Protein AF-S0IYW3-F1 (afdb_monomer_lite)

Structure (mmCIF, N/CA/C/O backbone):
data_AF-S0IYW3-F1
#
_entry.id   AF-S0IYW3-F1
#
loop_
_atom_site.group_PDB
_atom_site.id
_atom_site.type_symbol
_atom_site.label_atom_id
_atom_site.label_alt_id
_atom_site.label_comp_id
_atom_site.label_asym_id
_atom_site.label_entity_id
_atom_site.label_seq_id
_atom_site.pdbx_PDB_ins_code
_atom_site.Cartn_x
_atom_site.Cartn_y
_atom_site.Cartn_z
_atom_site.occupancy
_atom_site.B_iso_or_equiv
_atom_site.auth_seq_id
_atom_site.auth_comp_id
_atom_site.auth_asym_id
_atom_site.auth_atom_id
_atom_site.pdbx_PDB_model_num
ATOM 1 N N . MET A 1 1 ? -8.990 -14.874 26.386 1.00 50.09 1 MET A N 1
ATOM 2 C CA . MET A 1 1 ? -8.828 -14.722 24.919 1.00 50.09 1 MET A CA 1
ATOM 3 C C . MET A 1 1 ? -10.153 -14.442 24.213 1.00 50.09 1 MET A C 1
ATOM 5 O O . MET A 1 1 ? -10.226 -13.424 23.546 1.00 50.09 1 MET A O 1
ATOM 9 N N . LYS A 1 2 ? -11.207 -15.256 24.398 1.00 57.78 2 LYS A N 1
ATOM 10 C CA . LYS A 1 2 ? -12.526 -15.022 23.768 1.00 57.78 2 LYS A CA 1
ATOM 11 C C . LYS A 1 2 ? -13.175 -13.672 24.124 1.00 57.78 2 LYS A C 1
ATOM 13 O O . LYS A 1 2 ? -13.671 -13.010 23.226 1.00 57.78 2 LYS A O 1
ATOM 18 N N . ASP A 1 3 ? -13.083 -13.226 25.378 1.00 63.88 3 ASP A N 1
ATOM 19 C CA . ASP A 1 3 ? -13.607 -11.907 25.793 1.00 63.88 3 ASP A CA 1
ATOM 20 C C . ASP A 1 3 ? -12.906 -10.720 25.127 1.00 63.88 3 ASP A C 1
ATOM 22 O O . ASP A 1 3 ? -13.538 -9.724 24.792 1.00 63.88 3 ASP A O 1
ATOM 26 N N . LEU A 1 4 ? -11.592 -10.824 24.911 1.00 63.75 4 LEU A N 1
ATOM 27 C CA . LEU A 1 4 ? -10.826 -9.777 24.233 1.00 63.75 4 LEU A CA 1
ATOM 28 C C . LEU A 1 4 ? -11.217 -9.687 22.758 1.00 63.75 4 LEU A C 1
ATOM 30 O O . LEU A 1 4 ? -11.352 -8.588 22.236 1.00 63.75 4 LEU A O 1
ATOM 34 N N . VAL A 1 5 ? -11.447 -10.836 22.113 1.00 67.94 5 VAL A N 1
ATOM 35 C CA . VAL A 1 5 ? -11.923 -10.899 20.725 1.00 67.94 5 VAL A CA 1
ATOM 36 C C . VAL A 1 5 ? -13.328 -10.311 20.606 1.00 67.94 5 VAL A C 1
ATOM 38 O O . VAL A 1 5 ? -13.559 -9.523 19.698 1.00 67.94 5 VAL A O 1
ATOM 41 N N . LEU A 1 6 ? -14.236 -10.625 21.537 1.00 71.69 6 LEU A N 1
ATOM 42 C CA . L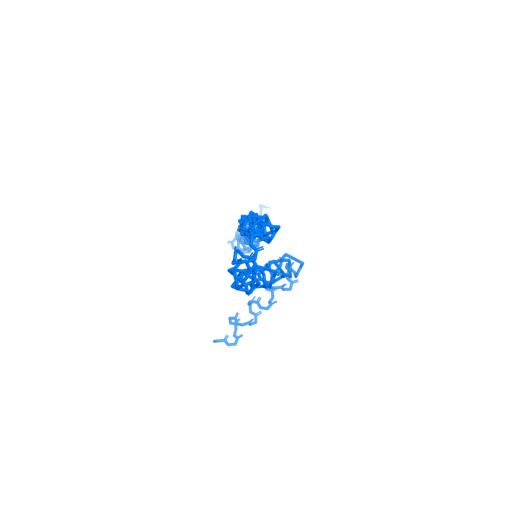EU A 1 6 ? -15.592 -10.065 21.553 1.00 71.69 6 LEU A CA 1
ATOM 43 C C . LEU A 1 6 ? -15.589 -8.547 21.761 1.00 71.69 6 LEU A C 1
ATOM 45 O O . LEU A 1 6 ? -16.277 -7.846 21.027 1.00 71.69 6 LEU A O 1
ATOM 49 N N . LYS A 1 7 ? -14.768 -8.026 22.684 1.00 63.47 7 LYS A N 1
ATOM 50 C CA . LYS A 1 7 ? -14.598 -6.574 22.866 1.00 63.47 7 LYS A CA 1
ATOM 51 C C . LYS A 1 7 ? -14.021 -5.894 21.628 1.00 63.47 7 LYS A C 1
ATOM 53 O O . LYS A 1 7 ? -14.508 -4.840 21.236 1.00 63.47 7 LYS A O 1
ATOM 58 N N . LEU A 1 8 ? -13.028 -6.509 20.980 1.00 64.06 8 LEU A N 1
ATOM 59 C CA . LEU A 1 8 ? -12.495 -6.009 19.711 1.00 64.06 8 LEU A CA 1
ATOM 60 C C . LEU A 1 8 ? -13.575 -5.968 18.630 1.00 64.06 8 LEU A C 1
ATOM 62 O O . LEU A 1 8 ? -13.656 -4.995 17.890 1.00 64.06 8 LEU A O 1
ATOM 66 N N . GLN A 1 9 ? -14.413 -7.004 18.558 1.00 66.06 9 GLN A N 1
ATOM 67 C CA . GLN A 1 9 ? -15.522 -7.084 17.613 1.00 66.06 9 GLN A CA 1
ATOM 68 C C . GLN A 1 9 ? -16.570 -5.996 17.863 1.00 66.06 9 GLN A C 1
ATOM 70 O O . GLN A 1 9 ? -17.102 -5.437 16.907 1.00 66.06 9 GLN A O 1
ATOM 75 N N . ASP A 1 10 ? -16.845 -5.682 19.127 1.00 66.75 10 ASP A N 1
ATOM 76 C CA . ASP A 1 10 ? -17.828 -4.670 19.513 1.00 66.75 10 ASP A CA 1
ATOM 77 C C . ASP A 1 10 ? -17.329 -3.248 19.203 1.00 66.75 10 ASP A C 1
ATOM 79 O O . ASP A 1 10 ? -18.063 -2.435 18.639 1.00 66.75 10 ASP A O 1
ATOM 83 N N . ILE A 1 11 ? -16.039 -2.979 19.435 1.00 64.06 11 ILE A N 1
ATOM 84 C CA . ILE A 1 11 ? -15.368 -1.739 19.006 1.00 64.06 11 ILE A CA 1
ATOM 85 C C . ILE A 1 11 ? -15.358 -1.634 17.471 1.00 64.06 11 ILE A C 1
ATOM 87 O O . ILE A 1 11 ? -15.690 -0.586 16.914 1.00 64.06 11 ILE A O 1
ATOM 91 N N . PHE A 1 12 ? -15.076 -2.737 16.770 1.00 61.12 12 PHE A N 1
ATOM 92 C CA . PHE A 1 12 ? -15.147 -2.801 15.305 1.00 61.12 12 PHE A CA 1
ATOM 93 C C . PHE A 1 12 ? -16.539 -2.462 14.765 1.00 61.12 12 PHE A C 1
ATOM 95 O O . PHE A 1 12 ? -16.677 -1.854 13.704 1.00 61.12 12 PHE A O 1
ATOM 102 N N . LYS A 1 13 ? -17.583 -2.855 15.499 1.00 63.06 13 LYS A N 1
ATOM 103 C CA . LYS A 1 13 ? -18.980 -2.625 15.133 1.00 63.06 13 LYS A CA 1
ATOM 104 C C . LYS A 1 13 ? -19.422 -1.176 15.353 1.00 63.06 13 LYS A C 1
ATOM 106 O O . LYS A 1 13 ? -20.343 -0.735 14.670 1.00 63.06 13 LYS A O 1
ATOM 111 N N . LYS A 1 14 ? -18.767 -0.437 16.257 1.00 64.88 14 LYS A N 1
ATOM 112 C CA . LYS A 1 14 ? -19.013 0.998 16.488 1.00 64.88 14 LYS A CA 1
ATOM 113 C C . LYS A 1 14 ? -18.448 1.885 15.373 1.00 64.88 14 LYS A C 1
ATOM 115 O O . LYS A 1 14 ? -19.074 2.883 15.036 1.00 64.88 14 LYS A O 1
ATOM 120 N N . ALA A 1 15 ? -17.320 1.510 14.760 1.00 61.88 15 ALA A N 1
ATOM 121 C CA . ALA A 1 15 ? -16.664 2.297 13.705 1.00 61.88 15 ALA A CA 1
ATOM 122 C C . ALA A 1 15 ? -16.329 1.480 12.431 1.00 61.88 15 ALA A C 1
ATOM 124 O O . ALA A 1 15 ? -15.190 1.503 11.955 1.00 61.88 15 ALA A O 1
ATOM 125 N N . PRO A 1 16 ? -17.306 0.779 11.820 1.00 66.38 16 PRO A N 1
ATOM 126 C CA . PRO A 1 16 ? -17.046 -0.172 10.736 1.00 66.38 16 PRO A CA 1
ATOM 127 C C . PRO A 1 16 ? -16.518 0.510 9.470 1.00 66.38 16 PRO A C 1
ATOM 129 O O . PRO A 1 16 ? -15.715 -0.066 8.741 1.00 66.38 16 PRO A O 1
ATOM 132 N N . LEU A 1 17 ? -16.940 1.751 9.216 1.00 65.19 17 LEU A N 1
ATOM 133 C CA . LEU A 1 17 ? -16.514 2.526 8.053 1.00 65.19 17 LEU A CA 1
ATOM 134 C C . LEU A 1 17 ? -15.053 2.970 8.168 1.00 65.19 17 LEU A C 1
ATOM 136 O O . LEU A 1 17 ? -14.310 2.817 7.205 1.00 65.19 17 LEU A O 1
ATOM 140 N N . GLY A 1 18 ? -14.628 3.452 9.341 1.00 69.06 18 GLY A N 1
ATOM 141 C CA . GLY A 1 18 ? -13.248 3.894 9.564 1.00 69.06 18 GLY A CA 1
ATOM 142 C C . GLY A 1 18 ? -12.253 2.746 9.409 1.00 69.06 18 GLY A C 1
ATOM 143 O O . GLY A 1 18 ? -11.245 2.866 8.715 1.00 69.06 18 GLY A O 1
ATOM 144 N N . ILE A 1 19 ? -12.582 1.585 9.968 1.00 70.38 19 ILE A N 1
ATOM 145 C CA . ILE A 1 19 ? -11.682 0.435 9.912 1.00 70.38 19 ILE A CA 1
ATOM 146 C C . ILE A 1 19 ? -11.665 -0.199 8.517 1.00 70.38 19 ILE A C 1
ATOM 148 O O . ILE A 1 19 ? -10.610 -0.609 8.039 1.00 70.38 19 ILE A O 1
ATOM 152 N N . MET A 1 20 ? -12.804 -0.217 7.815 1.00 74.06 20 MET A N 1
ATOM 153 C CA . MET A 1 20 ? -12.835 -0.653 6.418 1.00 74.06 20 MET A CA 1
ATOM 154 C C . MET A 1 20 ? -11.981 0.261 5.529 1.00 74.06 20 MET A C 1
ATOM 156 O O . MET A 1 20 ? -11.289 -0.232 4.641 1.00 74.06 20 MET A O 1
ATOM 160 N N . THR A 1 21 ? -11.990 1.579 5.772 1.00 74.00 21 THR A N 1
ATOM 161 C CA . THR A 1 21 ? -11.148 2.515 5.012 1.00 74.00 21 THR A CA 1
ATOM 162 C C . THR A 1 21 ? -9.659 2.312 5.268 1.00 74.00 21 THR A C 1
ATOM 164 O O . THR A 1 21 ? -8.896 2.321 4.308 1.00 74.00 21 THR A O 1
ATOM 167 N N . VAL A 1 22 ? -9.253 2.060 6.516 1.00 77.88 22 VAL A N 1
ATOM 168 C CA . VAL A 1 22 ? -7.862 1.713 6.856 1.00 77.88 22 VAL A CA 1
ATOM 169 C C . VAL A 1 22 ? -7.449 0.425 6.146 1.00 77.88 22 VAL A C 1
ATOM 171 O O . VAL A 1 22 ? -6.455 0.396 5.431 1.00 77.88 22 VAL A O 1
ATOM 174 N N . LEU A 1 23 ? -8.270 -0.622 6.243 1.00 80.06 23 LEU A N 1
ATOM 175 C CA . LEU A 1 23 ? -7.967 -1.920 5.642 1.00 80.06 23 LEU A CA 1
ATOM 176 C C . LEU A 1 23 ? -7.875 -1.846 4.109 1.00 80.06 23 LEU A C 1
ATOM 178 O O . LEU A 1 23 ? -7.009 -2.475 3.503 1.00 80.06 23 LEU A O 1
ATOM 182 N N . ALA A 1 24 ? -8.736 -1.055 3.465 1.00 79.62 24 ALA A N 1
ATOM 183 C CA . ALA A 1 24 ? -8.656 -0.812 2.027 1.00 79.62 24 ALA A CA 1
ATOM 184 C C . ALA A 1 24 ? -7.369 -0.064 1.633 1.00 79.62 24 ALA A C 1
ATOM 186 O O . ALA A 1 24 ? -6.768 -0.384 0.606 1.00 79.62 24 ALA A O 1
ATOM 187 N N . MET A 1 25 ? -6.935 0.903 2.447 1.00 80.44 25 MET A N 1
ATOM 188 C CA . MET A 1 25 ? -5.696 1.653 2.225 1.00 80.44 25 MET A CA 1
ATOM 189 C C . MET A 1 25 ? -4.453 0.782 2.435 1.00 80.44 25 MET A C 1
ATOM 191 O O . MET A 1 25 ? -3.535 0.855 1.619 1.00 80.44 25 MET A O 1
ATOM 195 N N . ASP A 1 26 ? -4.459 -0.110 3.426 1.00 82.19 26 ASP A N 1
ATOM 196 C CA . ASP A 1 26 ? -3.402 -1.107 3.634 1.00 82.19 26 ASP A CA 1
ATOM 197 C C . ASP A 1 26 ? -3.272 -2.062 2.442 1.00 82.19 26 ASP A C 1
ATOM 199 O O . ASP A 1 26 ? -2.171 -2.303 1.941 1.00 82.19 26 ASP A O 1
ATOM 203 N N . ILE A 1 27 ? -4.394 -2.584 1.932 1.00 87.56 27 ILE A N 1
ATOM 204 C CA . ILE A 1 27 ? -4.389 -3.436 0.733 1.00 87.56 27 ILE A CA 1
ATOM 205 C C . ILE A 1 27 ? -3.832 -2.662 -0.465 1.00 87.56 27 ILE A C 1
ATOM 207 O O . ILE A 1 27 ? -3.015 -3.197 -1.217 1.00 87.56 27 ILE A O 1
ATOM 211 N N . LEU A 1 28 ? -4.246 -1.404 -0.642 1.00 85.75 28 LEU A N 1
ATOM 212 C CA . LEU A 1 28 ? -3.756 -0.557 -1.725 1.00 85.75 28 LEU A CA 1
ATOM 213 C C . LEU A 1 28 ? -2.244 -0.315 -1.613 1.00 85.75 28 LEU A C 1
ATOM 215 O O . LEU A 1 28 ? -1.537 -0.399 -2.619 1.00 85.75 28 LEU A O 1
ATOM 219 N N . GLU A 1 29 ? -1.735 -0.070 -0.405 1.00 86.19 29 GLU A N 1
ATOM 220 C CA . GLU A 1 29 ? -0.302 0.077 -0.157 1.00 86.19 29 GLU A CA 1
ATOM 221 C C . GLU A 1 29 ? 0.461 -1.198 -0.535 1.00 86.19 29 GLU A C 1
ATOM 223 O O . GLU A 1 29 ? 1.451 -1.119 -1.264 1.00 86.19 29 GLU A O 1
ATOM 228 N N . ILE A 1 30 ? -0.013 -2.373 -0.110 1.00 87.81 30 ILE A N 1
ATOM 229 C CA . ILE A 1 30 ? 0.617 -3.665 -0.424 1.00 87.81 30 ILE A CA 1
ATOM 230 C C . ILE A 1 30 ? 0.651 -3.905 -1.937 1.00 87.81 30 ILE A C 1
ATOM 232 O O . ILE A 1 30 ? 1.683 -4.311 -2.478 1.00 87.81 30 ILE A O 1
ATOM 236 N N . VAL A 1 31 ? -0.451 -3.623 -2.637 1.00 89.06 31 VAL A N 1
ATOM 237 C CA . VAL A 1 31 ? -0.529 -3.761 -4.097 1.00 89.06 31 VAL A CA 1
ATOM 238 C C . VAL A 1 31 ? 0.498 -2.854 -4.774 1.00 89.06 31 VAL A C 1
ATOM 240 O O . VAL A 1 31 ? 1.268 -3.328 -5.611 1.00 89.06 31 VAL A O 1
ATOM 243 N N . LEU A 1 32 ? 0.586 -1.583 -4.376 1.00 86.56 32 LEU A N 1
ATOM 244 C CA . LEU A 1 32 ? 1.571 -0.647 -4.924 1.00 86.56 32 LEU A CA 1
ATOM 245 C C . LEU A 1 32 ? 3.013 -1.063 -4.613 1.00 86.56 32 LEU A C 1
ATOM 247 O O . LEU A 1 32 ? 3.886 -0.968 -5.477 1.00 86.56 32 LEU A O 1
ATOM 251 N N . LEU A 1 33 ? 3.262 -1.574 -3.406 1.00 87.94 33 LEU A N 1
ATOM 252 C CA . LEU A 1 33 ? 4.570 -2.083 -3.006 1.00 87.94 33 LEU A CA 1
ATOM 253 C C . LEU A 1 33 ? 4.984 -3.287 -3.864 1.00 87.94 33 LEU A C 1
ATOM 255 O O . LEU A 1 33 ? 6.138 -3.378 -4.276 1.00 87.94 33 LEU A O 1
ATOM 259 N N . SER A 1 34 ? 4.034 -4.176 -4.173 1.00 87.88 34 SER A N 1
ATOM 260 C CA . SER A 1 34 ? 4.251 -5.359 -5.016 1.00 87.88 34 SER A CA 1
ATOM 261 C C . SER A 1 34 ? 4.431 -5.028 -6.503 1.00 87.88 34 SER A C 1
ATOM 263 O O . SER A 1 34 ? 5.178 -5.711 -7.201 1.00 87.88 34 SER A O 1
ATOM 265 N N . LEU A 1 35 ? 3.812 -3.945 -6.984 1.00 86.62 35 LEU A N 1
ATOM 266 C CA . LEU A 1 35 ? 3.985 -3.431 -8.347 1.00 86.62 35 LEU A CA 1
ATOM 267 C C . LEU A 1 35 ? 5.362 -2.798 -8.566 1.00 86.62 35 LEU A C 1
ATOM 269 O O . LEU A 1 35 ? 5.858 -2.769 -9.690 1.00 86.62 35 LEU A O 1
ATOM 273 N N . ASN A 1 36 ? 6.001 -2.314 -7.503 1.00 86.69 36 ASN A N 1
ATOM 274 C CA . ASN A 1 36 ? 7.295 -1.647 -7.581 1.00 86.69 36 ASN A CA 1
ATOM 275 C C . ASN A 1 36 ? 8.412 -2.523 -8.197 1.00 86.69 36 ASN A C 1
ATOM 277 O O . ASN A 1 36 ? 8.998 -2.101 -9.195 1.00 86.69 36 ASN A O 1
ATOM 281 N N . PRO A 1 37 ? 8.691 -3.756 -7.715 1.00 87.50 37 PRO A N 1
ATOM 282 C CA . PRO A 1 37 ? 9.694 -4.626 -8.338 1.00 87.50 37 PRO A CA 1
ATOM 283 C C . PRO A 1 37 ? 9.347 -5.002 -9.785 1.00 87.50 37 PRO A C 1
ATOM 285 O O . PRO A 1 37 ? 10.251 -5.144 -10.605 1.00 87.50 37 PRO A O 1
ATOM 288 N N . PHE A 1 38 ? 8.059 -5.110 -10.125 1.00 87.25 38 PHE A N 1
ATOM 289 C CA . PHE A 1 3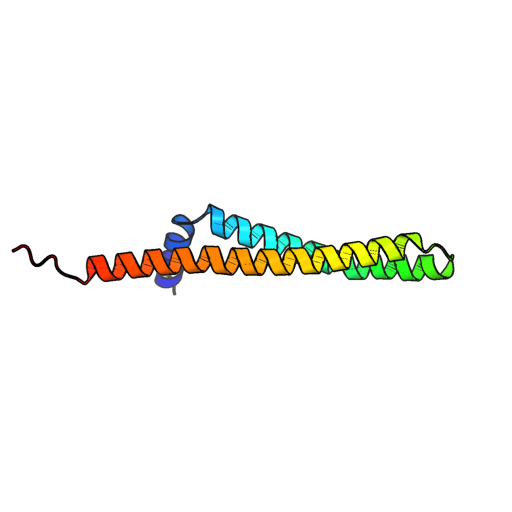8 ? 7.615 -5.382 -11.494 1.00 87.25 38 PHE A CA 1
ATOM 290 C C . PHE A 1 38 ? 7.961 -4.228 -12.445 1.00 87.25 38 PHE A C 1
ATOM 292 O O . PHE A 1 38 ? 8.578 -4.444 -13.488 1.00 87.25 38 PHE A O 1
ATOM 299 N N . VAL A 1 39 ? 7.634 -2.990 -12.062 1.00 85.56 39 VAL A N 1
ATOM 300 C CA . VAL A 1 39 ? 7.960 -1.795 -12.857 1.00 85.56 39 VAL A CA 1
ATOM 301 C C . VAL A 1 39 ? 9.473 -1.574 -12.930 1.00 85.56 39 VAL A C 1
ATOM 303 O O . VAL A 1 39 ? 9.973 -1.198 -13.986 1.00 85.56 39 VAL A O 1
ATOM 306 N N . ILE A 1 40 ? 10.222 -1.868 -11.860 1.00 86.94 40 ILE A N 1
ATOM 307 C CA . ILE A 1 40 ? 11.694 -1.841 -11.875 1.00 86.94 40 ILE A CA 1
ATOM 308 C C . ILE A 1 40 ? 12.253 -2.830 -12.907 1.00 86.94 40 ILE A C 1
ATOM 310 O O . ILE A 1 40 ? 13.131 -2.449 -13.679 1.00 86.94 40 ILE A O 1
ATOM 314 N N . GLY A 1 41 ? 11.737 -4.062 -12.961 1.00 85.62 41 GLY A N 1
ATOM 315 C CA . GLY A 1 41 ? 12.155 -5.056 -13.957 1.00 85.62 41 GLY A CA 1
ATOM 316 C C . GLY A 1 41 ? 11.951 -4.554 -15.388 1.00 85.62 41 GLY A C 1
ATOM 317 O O . GLY A 1 41 ? 12.890 -4.522 -16.178 1.00 85.62 41 GLY A O 1
ATOM 318 N N . ILE A 1 42 ? 10.759 -4.026 -15.679 1.00 85.75 42 ILE A N 1
ATOM 319 C CA . ILE A 1 42 ? 10.440 -3.453 -16.994 1.00 85.75 42 ILE A CA 1
ATOM 320 C C . ILE A 1 42 ? 11.313 -2.229 -17.314 1.00 85.75 42 ILE A C 1
ATOM 322 O O . ILE A 1 42 ? 11.702 -2.031 -18.468 1.00 85.75 42 ILE A O 1
ATOM 326 N N . CYS A 1 43 ? 11.628 -1.394 -16.321 1.00 85.00 43 CYS A N 1
ATOM 327 C CA . CYS A 1 43 ? 12.552 -0.274 -16.486 1.00 85.00 43 CYS A CA 1
ATOM 328 C C . CYS A 1 43 ? 13.946 -0.743 -16.896 1.00 85.00 43 CYS A C 1
ATOM 330 O O . CYS A 1 43 ? 14.528 -0.139 -17.791 1.00 85.00 43 CYS A O 1
ATOM 332 N N . ILE A 1 44 ? 14.477 -1.793 -16.264 1.00 84.69 44 ILE A N 1
ATOM 333 C CA . ILE A 1 44 ? 15.810 -2.330 -16.574 1.00 84.69 44 ILE A CA 1
ATOM 334 C C . ILE A 1 44 ? 15.837 -2.879 -18.004 1.00 84.69 44 ILE A C 1
ATOM 336 O O . ILE A 1 44 ? 16.723 -2.507 -18.774 1.00 84.69 44 ILE A O 1
ATOM 340 N N . ASP A 1 45 ? 14.831 -3.667 -18.386 1.00 82.50 45 ASP A N 1
ATOM 341 C CA . ASP A 1 45 ? 14.736 -4.239 -19.733 1.00 82.50 45 ASP A CA 1
ATOM 342 C C . ASP A 1 45 ? 14.650 -3.144 -20.810 1.00 82.50 45 ASP A C 1
ATOM 344 O O . ASP A 1 45 ? 15.320 -3.203 -21.839 1.00 82.50 45 ASP A O 1
ATOM 348 N N . ASN A 1 46 ? 13.875 -2.083 -20.561 1.00 78.81 46 ASN A N 1
ATOM 349 C CA . ASN A 1 46 ? 13.699 -0.983 -21.513 1.00 78.81 46 ASN A CA 1
ATOM 350 C C . ASN A 1 46 ? 14.814 0.068 -21.492 1.00 78.81 46 ASN A C 1
ATOM 352 O O . ASN A 1 46 ? 14.957 0.821 -22.459 1.00 78.81 46 ASN A O 1
ATOM 356 N N . PHE A 1 47 ? 15.598 0.140 -20.417 1.00 74.69 47 PHE A N 1
ATOM 357 C CA . PHE A 1 47 ? 16.772 1.005 -20.343 1.00 74.69 47 PHE A CA 1
ATOM 358 C C . PHE A 1 47 ? 17.850 0.546 -21.331 1.00 74.69 47 PHE A C 1
ATOM 360 O O . PHE A 1 47 ? 18.476 1.379 -21.994 1.00 74.69 47 PHE A O 1
ATOM 367 N N . LEU A 1 48 ? 17.998 -0.774 -21.500 1.00 71.25 48 LEU A N 1
ATOM 368 C CA . LEU A 1 48 ? 18.862 -1.367 -22.524 1.00 71.25 48 LEU A CA 1
ATOM 369 C C . LEU A 1 48 ? 18.402 -0.995 -23.946 1.00 71.25 48 LEU A C 1
ATOM 371 O O . LEU A 1 48 ? 19.243 -0.735 -24.800 1.00 71.25 48 LEU A O 1
ATOM 375 N N . ASP A 1 49 ? 17.090 -0.842 -24.153 1.00 77.19 49 ASP A N 1
ATOM 376 C CA . ASP A 1 49 ? 16.471 -0.389 -25.412 1.00 77.19 49 ASP A CA 1
ATOM 377 C C . ASP A 1 49 ? 16.396 1.151 -25.567 1.00 77.19 49 ASP A C 1
ATOM 379 O O . ASP A 1 49 ? 15.755 1.655 -26.491 1.00 77.19 49 ASP A O 1
ATOM 383 N N . HIS A 1 50 ? 16.997 1.926 -24.654 1.00 72.88 50 HIS A N 1
ATOM 384 C CA . HIS A 1 50 ? 16.965 3.404 -24.628 1.00 72.88 50 HIS A CA 1
ATOM 385 C C . HIS A 1 50 ? 15.550 4.020 -24.575 1.00 72.88 50 HIS A C 1
ATOM 387 O O . HIS A 1 50 ? 15.336 5.183 -24.932 1.00 72.88 50 HIS A O 1
ATOM 393 N N . ARG A 1 51 ? 14.556 3.268 -24.084 1.00 74.88 51 ARG A N 1
ATOM 394 C CA . ARG A 1 51 ? 13.175 3.739 -23.900 1.00 74.88 51 ARG A CA 1
ATOM 395 C C . ARG A 1 51 ? 12.955 4.210 -22.464 1.00 74.88 51 ARG A C 1
ATOM 397 O O . ARG A 1 51 ? 12.531 3.451 -21.597 1.00 74.88 51 ARG A O 1
ATOM 404 N N . TYR A 1 52 ? 13.163 5.503 -22.225 1.00 77.06 52 TYR A N 1
ATOM 405 C CA . TYR A 1 52 ? 13.055 6.125 -20.894 1.00 77.06 52 TYR A CA 1
ATOM 406 C C . TYR A 1 52 ? 11.622 6.319 -20.365 1.00 77.06 52 TYR A C 1
ATOM 408 O O . TYR A 1 52 ? 11.439 6.797 -19.249 1.00 77.06 52 TYR A O 1
ATOM 416 N N . PHE A 1 53 ? 10.590 5.948 -21.126 1.00 81.44 53 PHE A N 1
ATOM 417 C CA . PHE A 1 53 ? 9.186 6.117 -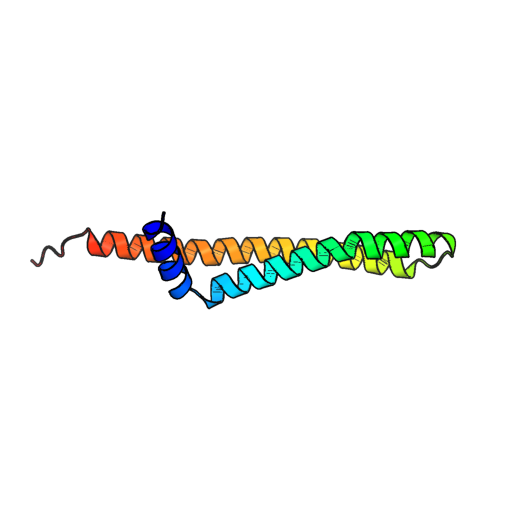20.727 1.00 81.44 53 PHE A CA 1
ATOM 418 C C . PHE A 1 53 ? 8.862 5.448 -19.379 1.00 81.44 53 PHE A C 1
ATOM 420 O O . PHE A 1 53 ? 8.219 6.046 -18.517 1.00 81.44 53 PHE A O 1
ATOM 427 N N . TRP A 1 54 ? 9.376 4.238 -19.159 1.00 82.19 54 TRP A N 1
ATOM 428 C CA . TRP A 1 54 ? 9.143 3.479 -17.929 1.00 82.19 54 TRP A CA 1
ATOM 429 C C . TRP A 1 54 ? 9.786 4.116 -16.696 1.00 82.19 54 TRP A C 1
ATOM 431 O O . TRP A 1 54 ? 9.243 4.017 -15.597 1.00 82.19 54 TRP A O 1
ATOM 441 N N . PHE A 1 55 ? 10.877 4.862 -16.878 1.00 82.62 55 PHE A N 1
ATOM 442 C CA . PHE A 1 55 ? 11.521 5.591 -15.790 1.00 82.62 55 PHE A CA 1
ATOM 443 C C . PHE A 1 55 ? 10.604 6.680 -15.211 1.00 82.62 55 PHE A C 1
ATOM 445 O O . PHE A 1 55 ? 10.516 6.831 -13.993 1.00 82.62 55 PHE A O 1
ATOM 452 N N . TYR A 1 56 ? 9.843 7.381 -16.060 1.00 85.19 56 TYR A N 1
ATOM 453 C CA . TYR A 1 56 ? 8.826 8.332 -15.598 1.00 85.19 56 TYR A CA 1
ATOM 454 C C . TYR A 1 56 ? 7.703 7.638 -14.823 1.00 85.19 56 TYR A C 1
ATOM 456 O O . TYR A 1 56 ? 7.291 8.135 -13.776 1.00 85.19 56 TYR A O 1
ATOM 464 N N . ILE A 1 57 ? 7.247 6.470 -15.290 1.00 85.81 57 ILE A N 1
ATOM 465 C CA . ILE A 1 57 ? 6.241 5.663 -14.581 1.00 85.81 57 ILE A CA 1
ATOM 466 C C . ILE A 1 57 ? 6.752 5.268 -13.192 1.00 85.81 57 ILE A C 1
ATOM 468 O O . ILE A 1 57 ? 6.008 5.361 -12.219 1.00 85.81 57 ILE A O 1
ATOM 472 N N . LEU A 1 58 ? 8.025 4.889 -13.078 1.00 86.94 58 LEU A N 1
ATOM 473 C CA . LEU A 1 58 ? 8.644 4.522 -11.808 1.00 86.94 58 LEU A CA 1
ATOM 474 C C . LEU A 1 58 ? 8.694 5.706 -10.832 1.00 86.94 58 LEU A C 1
ATOM 476 O O . LEU A 1 58 ? 8.339 5.546 -9.666 1.00 86.94 58 LEU A O 1
ATOM 480 N N . ILE A 1 59 ? 9.057 6.906 -11.299 1.00 87.81 59 ILE A N 1
ATOM 481 C CA . ILE A 1 59 ? 9.032 8.124 -10.469 1.00 87.81 59 ILE A CA 1
ATOM 482 C C . ILE A 1 59 ? 7.611 8.413 -9.971 1.00 87.81 59 ILE A C 1
ATOM 484 O O . ILE A 1 59 ? 7.410 8.654 -8.780 1.00 87.81 59 ILE A O 1
ATOM 488 N N . VAL A 1 60 ? 6.619 8.360 -10.863 1.00 89.75 60 VAL A N 1
ATOM 489 C CA . VAL A 1 60 ? 5.213 8.595 -10.504 1.00 89.75 60 VAL A CA 1
ATOM 490 C C . VAL A 1 60 ? 4.730 7.558 -9.489 1.00 89.75 60 VAL A C 1
ATOM 492 O O . VAL A 1 60 ? 4.100 7.928 -8.500 1.00 89.75 60 VAL A O 1
ATOM 495 N N . LEU A 1 61 ? 5.072 6.281 -9.679 1.00 89.06 61 LEU A N 1
ATOM 496 C CA . LEU A 1 61 ? 4.709 5.203 -8.760 1.00 89.06 61 LEU A CA 1
ATOM 497 C C . LEU A 1 61 ? 5.287 5.428 -7.356 1.00 89.06 61 LEU A C 1
ATOM 499 O O . LEU A 1 61 ? 4.589 5.216 -6.368 1.00 89.06 61 LEU A O 1
ATOM 503 N N . GLN A 1 62 ? 6.532 5.901 -7.258 1.00 88.31 62 GLN A N 1
ATOM 504 C CA . GLN A 1 62 ? 7.177 6.190 -5.973 1.00 88.31 62 GLN A CA 1
ATOM 505 C C . GLN A 1 62 ? 6.524 7.367 -5.245 1.00 88.31 62 GLN A C 1
ATOM 507 O O . GLN A 1 62 ? 6.274 7.289 -4.042 1.00 88.31 62 GLN A O 1
ATOM 512 N N . LEU A 1 63 ? 6.186 8.440 -5.967 1.00 90.44 63 LEU A N 1
ATOM 513 C CA . LEU A 1 63 ? 5.436 9.561 -5.393 1.00 90.44 63 LEU A CA 1
ATOM 514 C C . LEU A 1 63 ? 4.057 9.115 -4.893 1.00 90.44 63 LEU A C 1
ATOM 516 O O . LEU A 1 63 ? 3.629 9.523 -3.814 1.00 90.44 63 LEU A O 1
ATOM 520 N N . LEU A 1 64 ? 3.390 8.240 -5.647 1.00 88.38 64 LEU A N 1
ATOM 521 C CA . LEU A 1 64 ? 2.087 7.690 -5.284 1.00 88.38 64 LEU A CA 1
ATOM 522 C C . LEU A 1 64 ? 2.183 6.813 -4.024 1.00 88.38 64 LEU A C 1
ATOM 524 O O . LEU A 1 64 ? 1.363 6.953 -3.122 1.00 88.38 64 LEU A O 1
ATOM 528 N N . LEU A 1 65 ? 3.230 5.993 -3.904 1.00 87.94 65 LEU A N 1
ATOM 529 C CA . LEU A 1 65 ? 3.532 5.204 -2.703 1.00 87.94 65 LEU A CA 1
ATOM 530 C C . LEU A 1 65 ? 3.725 6.078 -1.457 1.00 87.94 65 LEU A C 1
ATOM 532 O O . LEU A 1 65 ? 3.168 5.787 -0.398 1.00 87.94 65 LEU A O 1
ATOM 536 N N . ILE A 1 66 ? 4.488 7.167 -1.581 1.00 88.00 66 ILE A N 1
ATOM 537 C CA . ILE A 1 66 ? 4.707 8.120 -0.484 1.00 88.00 66 ILE A CA 1
ATOM 538 C C . ILE A 1 66 ? 3.384 8.776 -0.076 1.00 88.00 66 ILE A C 1
ATOM 540 O O . ILE A 1 66 ? 3.091 8.877 1.117 1.00 88.00 66 ILE A O 1
ATOM 544 N N . ALA A 1 67 ? 2.574 9.193 -1.052 1.00 86.62 67 ALA A N 1
ATOM 545 C CA . ALA A 1 67 ? 1.280 9.811 -0.795 1.00 86.62 67 ALA A CA 1
ATOM 546 C C . ALA A 1 67 ? 0.318 8.846 -0.085 1.00 86.62 67 ALA A C 1
ATOM 548 O O . ALA A 1 67 ? -0.270 9.218 0.9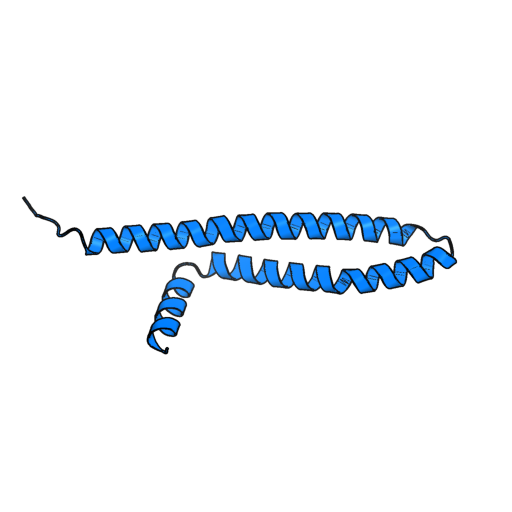29 1.00 86.62 67 ALA A O 1
ATOM 549 N N . VAL A 1 68 ? 0.204 7.600 -0.559 1.00 85.25 68 VAL A N 1
ATOM 550 C CA . VAL A 1 68 ? -0.653 6.576 0.060 1.00 85.25 68 VAL A CA 1
ATOM 551 C C . VAL A 1 68 ? -0.226 6.313 1.499 1.00 85.25 68 VAL A C 1
ATOM 553 O O . VAL A 1 68 ? -1.074 6.374 2.382 1.00 85.25 68 VAL A O 1
ATOM 556 N N . ARG A 1 69 ? 1.074 6.151 1.773 1.00 86.00 69 ARG A N 1
ATOM 557 C CA . ARG A 1 69 ? 1.586 5.987 3.146 1.00 86.00 69 ARG A CA 1
ATOM 558 C C . ARG A 1 69 ? 1.263 7.161 4.059 1.00 86.00 69 ARG A C 1
ATOM 560 O O . ARG A 1 69 ? 0.884 6.966 5.212 1.00 86.00 69 ARG A O 1
ATOM 567 N N . ALA A 1 70 ? 1.439 8.384 3.563 1.00 84.69 70 ALA A N 1
ATOM 568 C CA . ALA A 1 70 ? 1.156 9.582 4.343 1.00 84.69 70 ALA A CA 1
ATOM 569 C C . ALA A 1 70 ? -0.335 9.674 4.690 1.00 84.69 70 ALA A C 1
ATOM 571 O O . ALA A 1 70 ? -0.682 9.931 5.841 1.00 84.69 70 ALA A O 1
ATOM 572 N N . ILE A 1 71 ? -1.210 9.418 3.714 1.00 81.12 71 ILE A N 1
ATOM 573 C CA . ILE A 1 71 ? -2.659 9.432 3.920 1.00 81.12 71 ILE A CA 1
ATOM 574 C C . ILE A 1 71 ? -3.071 8.296 4.859 1.00 81.12 71 ILE A C 1
ATOM 576 O O . ILE A 1 71 ? -3.837 8.548 5.784 1.00 81.12 71 ILE A O 1
ATOM 580 N N . ASN A 1 72 ? -2.538 7.087 4.676 1.00 80.81 72 ASN A N 1
ATOM 581 C CA . ASN A 1 72 ? -2.857 5.933 5.514 1.00 80.81 72 ASN A CA 1
ATOM 582 C C . ASN A 1 72 ? -2.532 6.221 6.987 1.00 80.81 72 ASN A C 1
ATOM 584 O O . ASN A 1 72 ? -3.397 6.111 7.850 1.00 80.81 72 ASN A O 1
ATOM 588 N N . LYS A 1 73 ? -1.345 6.781 7.258 1.00 79.38 73 LYS A N 1
ATOM 589 C CA . LYS A 1 73 ? -0.945 7.211 8.606 1.00 79.38 73 LYS A CA 1
ATOM 590 C C . LYS A 1 73 ? -1.877 8.273 9.205 1.00 79.38 73 LYS A C 1
ATOM 592 O O . LYS A 1 73 ? -2.136 8.255 10.408 1.00 79.38 73 LYS A O 1
ATOM 597 N N . ILE A 1 74 ? -2.369 9.214 8.397 1.00 78.19 74 ILE A N 1
ATOM 598 C CA . ILE A 1 74 ? -3.303 10.254 8.860 1.00 78.19 74 ILE A CA 1
ATOM 599 C C . ILE A 1 74 ? -4.676 9.650 9.170 1.00 78.19 74 ILE A C 1
ATOM 601 O O . ILE A 1 74 ? -5.274 9.999 10.189 1.00 78.19 74 ILE A O 1
ATOM 605 N N . ILE A 1 75 ? -5.172 8.761 8.305 1.00 73.19 75 ILE A N 1
ATOM 606 C CA . ILE A 1 75 ? -6.459 8.083 8.486 1.00 73.19 75 ILE A CA 1
ATOM 607 C C . ILE A 1 75 ? -6.410 7.211 9.735 1.00 73.19 75 ILE A C 1
ATOM 609 O O . ILE A 1 75 ? -7.292 7.354 10.576 1.00 73.19 75 ILE A O 1
ATOM 613 N N . ASP A 1 76 ? -5.363 6.403 9.904 1.00 70.19 76 ASP A N 1
ATOM 614 C CA . ASP A 1 76 ? -5.140 5.623 11.121 1.00 70.19 76 ASP A CA 1
ATOM 615 C C . ASP A 1 76 ? -5.202 6.510 12.359 1.00 70.19 76 ASP A C 1
ATOM 617 O O . ASP A 1 76 ? -6.022 6.285 13.247 1.00 70.19 76 ASP A O 1
ATOM 621 N N . THR A 1 77 ? -4.386 7.566 12.395 1.00 73.00 77 THR A N 1
ATOM 622 C CA . THR A 1 77 ? -4.326 8.461 13.559 1.00 73.00 77 THR A CA 1
ATOM 623 C C . THR A 1 77 ? -5.708 9.017 13.899 1.00 73.00 77 THR A C 1
ATOM 625 O O . THR A 1 77 ? -6.134 8.925 15.044 1.00 73.00 77 THR A O 1
ATOM 628 N N . ARG A 1 78 ? -6.453 9.512 12.903 1.00 68.69 78 ARG A N 1
ATOM 629 C CA . ARG A 1 78 ? -7.775 10.116 13.118 1.00 68.69 78 ARG A CA 1
ATOM 630 C C . ARG A 1 78 ? -8.840 9.091 13.522 1.00 68.69 78 ARG A C 1
ATOM 632 O O . ARG A 1 78 ? -9.689 9.396 14.355 1.00 68.69 78 ARG A O 1
ATOM 639 N N . VAL A 1 79 ? -8.835 7.903 12.917 1.00 68.25 79 VAL A N 1
ATOM 640 C CA . VAL A 1 79 ? -9.827 6.855 13.199 1.00 68.25 79 VAL A CA 1
ATOM 641 C C . VAL A 1 79 ? -9.602 6.282 14.596 1.00 68.25 79 VAL A C 1
ATOM 643 O O . VAL A 1 79 ? -10.554 6.175 15.365 1.00 68.25 79 VAL A O 1
ATOM 646 N N . TYR A 1 80 ? -8.357 5.966 14.956 1.00 64.12 80 TYR A N 1
ATOM 647 C CA . TYR A 1 80 ? -8.048 5.424 16.278 1.00 64.12 80 TYR A CA 1
ATOM 648 C C . TYR A 1 80 ? -8.204 6.461 17.393 1.00 64.12 80 TYR A C 1
ATOM 650 O O . TYR A 1 80 ? -8.702 6.108 18.459 1.00 64.12 80 TYR A O 1
ATOM 658 N N . GLU A 1 81 ? -7.841 7.726 17.161 1.00 68.06 81 GLU A N 1
ATOM 659 C CA . GLU A 1 81 ? -8.031 8.801 18.143 1.00 68.06 81 GLU A CA 1
ATOM 660 C C . GLU A 1 81 ? -9.512 8.966 18.499 1.00 68.06 81 GLU A C 1
ATOM 662 O O . GLU A 1 81 ? -9.857 8.939 19.677 1.00 68.06 81 GLU A O 1
ATOM 667 N N . HIS A 1 82 ? -10.398 8.997 17.499 1.00 65.25 82 HIS A N 1
ATOM 668 C CA . HIS A 1 82 ? -11.834 9.141 17.738 1.00 65.25 82 HIS A CA 1
ATOM 669 C C . HIS A 1 82 ? -12.434 7.946 18.497 1.00 65.25 82 HIS A C 1
ATOM 671 O O . HIS A 1 82 ? -13.239 8.127 19.407 1.00 65.25 82 HIS A O 1
ATOM 677 N N . ILE A 1 83 ? -11.998 6.721 18.176 1.00 66.12 83 ILE A N 1
ATOM 678 C CA . ILE A 1 83 ? -12.438 5.506 18.879 1.00 66.12 83 ILE A CA 1
ATOM 679 C C . ILE A 1 83 ? -11.974 5.516 20.344 1.00 66.12 83 ILE A C 1
ATOM 681 O O . ILE A 1 83 ? -12.746 5.161 21.234 1.00 66.12 83 ILE A O 1
ATOM 685 N N . ILE A 1 84 ? -10.726 5.918 20.611 1.00 63.78 84 ILE A N 1
ATOM 686 C CA . ILE A 1 84 ? -10.176 5.985 21.974 1.00 63.78 84 ILE A CA 1
ATOM 687 C C . ILE A 1 84 ? -10.875 7.078 22.783 1.00 63.78 84 ILE A C 1
ATOM 689 O O . ILE A 1 84 ? -11.175 6.868 23.958 1.00 63.78 84 ILE A O 1
ATOM 693 N N 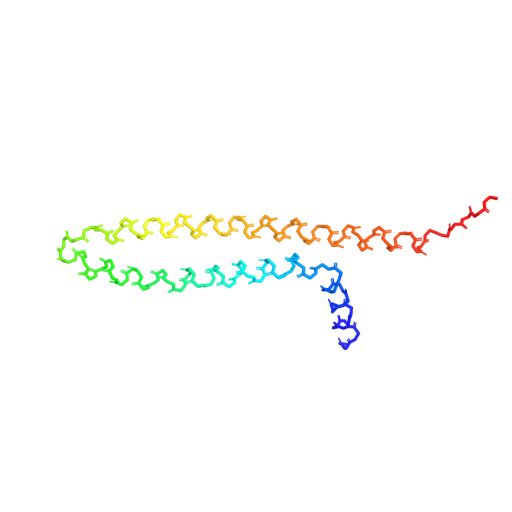. GLU A 1 85 ? -11.142 8.231 22.174 1.00 66.25 85 GLU A N 1
ATOM 694 C CA . GLU A 1 85 ? -11.787 9.362 22.837 1.00 66.25 85 GLU A CA 1
ATOM 695 C C . GLU A 1 85 ? -13.238 9.036 23.226 1.00 66.25 85 GLU A C 1
ATOM 697 O O . GLU A 1 85 ? -13.635 9.287 24.367 1.00 66.25 85 GLU A O 1
ATOM 702 N N . ASP A 1 86 ? -13.989 8.367 22.344 1.00 65.19 86 ASP A N 1
ATOM 703 C CA . ASP A 1 86 ? -15.342 7.882 22.638 1.00 65.19 86 ASP A CA 1
ATOM 704 C C . ASP A 1 86 ? -15.354 6.807 23.734 1.00 65.19 86 ASP A C 1
ATOM 706 O O . ASP A 1 86 ? -16.170 6.871 24.658 1.00 65.19 86 ASP A O 1
ATOM 710 N N . GLU A 1 87 ? -14.440 5.833 23.683 1.00 61.84 87 GLU A N 1
ATOM 711 C CA . GLU A 1 87 ? -14.344 4.773 24.696 1.00 61.84 87 GLU A CA 1
ATOM 712 C C . GLU A 1 87 ? -13.968 5.357 26.075 1.00 61.84 87 GLU A C 1
ATOM 714 O O . GLU A 1 87 ? -14.543 4.979 27.100 1.00 61.84 87 GLU A O 1
ATOM 719 N N . ASN A 1 88 ? -13.059 6.337 26.106 1.00 59.22 88 ASN A N 1
ATOM 720 C CA . ASN A 1 88 ? -12.635 7.024 27.324 1.00 59.22 88 ASN A CA 1
ATOM 721 C C . ASN A 1 88 ? -13.770 7.873 27.922 1.00 59.22 88 ASN A C 1
ATOM 723 O O . ASN A 1 88 ? -14.035 7.810 29.124 1.00 59.22 88 ASN A O 1
ATOM 727 N N . ASN A 1 89 ? -14.492 8.627 27.089 1.00 61.66 89 ASN A N 1
ATOM 728 C CA . ASN A 1 89 ? -15.618 9.451 27.527 1.00 61.66 89 ASN A CA 1
ATOM 729 C C . ASN A 1 89 ? -16.763 8.590 28.091 1.00 61.66 89 ASN A C 1
ATOM 731 O O . ASN A 1 89 ? -17.386 8.943 29.095 1.00 61.66 89 ASN A O 1
ATOM 735 N N . ASN A 1 90 ? -17.005 7.420 27.494 1.00 63.84 90 ASN A N 1
ATOM 736 C CA . ASN A 1 90 ? -18.016 6.486 27.980 1.00 63.84 90 ASN A CA 1
ATOM 737 C C . ASN A 1 90 ? -17.608 5.833 29.315 1.00 63.84 90 ASN A C 1
ATOM 739 O O . ASN A 1 90 ? -18.420 5.743 30.234 1.00 63.84 90 ASN A O 1
ATOM 743 N N . TYR A 1 91 ? -16.330 5.468 29.467 1.00 60.19 91 TYR A N 1
ATOM 744 C CA . TYR A 1 91 ? -15.790 4.922 30.716 1.00 60.19 91 TYR A CA 1
ATOM 745 C C . TYR A 1 91 ? -15.870 5.915 31.887 1.00 60.19 91 TYR A C 1
ATOM 747 O O . TYR A 1 91 ? -16.199 5.524 33.009 1.00 60.19 91 TYR A O 1
ATOM 755 N N . TYR A 1 92 ? -15.607 7.205 31.649 1.00 58.62 92 TYR A N 1
ATOM 756 C CA . TYR A 1 92 ? -15.752 8.226 32.692 1.00 58.62 92 TYR A CA 1
ATOM 757 C C . TYR A 1 92 ? -17.216 8.523 33.030 1.00 58.62 92 TYR A C 1
ATOM 759 O O . TYR A 1 92 ? -17.523 8.717 34.204 1.00 58.62 92 TYR A O 1
ATOM 767 N N . LYS A 1 93 ? -18.134 8.486 32.056 1.00 60.41 93 LYS A N 1
ATOM 768 C CA . LYS A 1 93 ? -19.578 8.614 32.325 1.00 60.41 93 LYS A CA 1
ATOM 769 C C . LYS A 1 93 ? -20.134 7.478 33.183 1.00 60.41 93 LYS A C 1
ATOM 771 O O . LYS A 1 93 ? -20.968 7.739 34.037 1.00 60.41 93 LYS A O 1
ATOM 776 N N . GLU A 1 94 ? -19.669 6.244 32.997 1.00 61.31 94 GLU A N 1
ATOM 777 C CA . GLU A 1 94 ? -20.086 5.108 33.836 1.00 61.31 94 GLU A CA 1
ATOM 778 C C . GLU A 1 94 ? -19.476 5.131 35.246 1.00 61.31 94 GLU A C 1
ATOM 780 O O . GLU A 1 94 ? -20.043 4.555 36.174 1.00 61.31 94 GLU A O 1
ATOM 785 N N . LYS A 1 95 ? -18.312 5.769 35.425 1.00 57.94 95 LYS A N 1
ATOM 786 C CA . LYS A 1 95 ? -17.583 5.779 36.706 1.00 57.94 95 LYS A CA 1
ATOM 787 C C . LYS A 1 95 ? -17.766 7.028 37.552 1.00 57.94 95 LYS A C 1
ATOM 789 O O . LYS A 1 95 ? -17.394 6.999 38.725 1.00 57.94 95 LYS A O 1
ATOM 794 N N . ILE A 1 96 ? -18.314 8.101 36.996 1.00 55.78 96 ILE A N 1
ATOM 795 C CA . ILE A 1 96 ? -18.774 9.242 37.780 1.00 55.78 96 ILE A CA 1
ATOM 796 C C . ILE A 1 96 ? -20.219 8.917 38.164 1.00 55.78 96 ILE A C 1
ATOM 798 O O . ILE A 1 96 ? -21.094 9.033 37.306 1.00 55.78 96 ILE A O 1
ATOM 802 N N . PRO A 1 97 ? -20.508 8.473 39.404 1.00 52.06 97 PRO A N 1
ATOM 803 C CA . PRO A 1 97 ? -21.892 8.409 39.842 1.00 52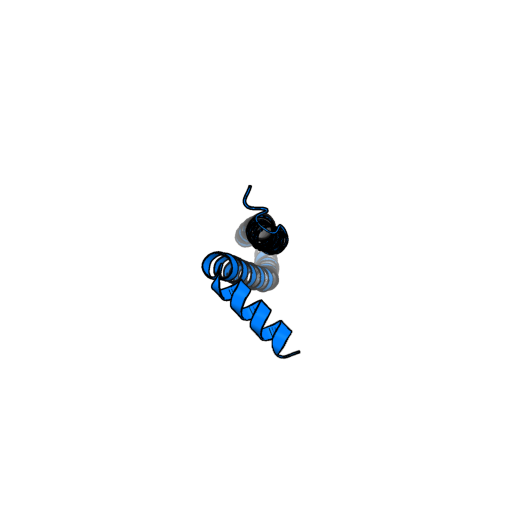.06 97 PRO A CA 1
ATOM 804 C C . PRO A 1 97 ? -22.486 9.803 39.643 1.00 52.06 97 PRO A C 1
ATOM 806 O O . PRO A 1 97 ? -21.889 10.796 40.071 1.00 52.06 97 PRO A O 1
ATOM 809 N N . GLN A 1 98 ? -23.639 9.884 38.975 1.00 54.09 98 GLN A N 1
ATOM 810 C CA . GLN A 1 98 ? -24.516 11.032 39.148 1.00 54.09 98 GLN A CA 1
ATOM 811 C C . GLN A 1 98 ? -24.800 11.109 40.649 1.00 54.09 98 GLN A C 1
ATOM 813 O O . GLN A 1 98 ? -25.646 10.393 41.176 1.00 54.09 98 GLN A O 1
ATOM 818 N N . ASN A 1 99 ? -24.026 11.928 41.359 1.00 49.12 99 ASN A N 1
ATOM 819 C CA . ASN A 1 99 ? -24.489 12.523 42.594 1.00 49.12 99 ASN A CA 1
ATOM 820 C C . ASN A 1 99 ? -25.626 13.446 42.159 1.00 49.12 99 ASN A C 1
ATOM 822 O O . ASN A 1 99 ? -25.403 14.610 41.826 1.00 49.12 99 ASN A O 1
ATOM 826 N N . ASP A 1 100 ? -26.820 12.867 42.065 1.00 47.03 100 ASP A N 1
ATOM 827 C CA . ASP A 1 100 ? -28.063 13.615 42.049 1.00 47.03 100 ASP A CA 1
ATOM 828 C C . ASP A 1 100 ? -28.086 14.444 43.344 1.00 47.03 100 ASP A C 1
ATOM 830 O O . ASP A 1 100 ? -28.062 13.894 44.450 1.00 47.03 100 ASP A O 1
ATOM 834 N N . CYS A 1 101 ? -28.004 15.767 43.182 1.00 42.69 101 CYS A N 1
ATOM 835 C CA . CYS A 1 101 ? -28.300 16.749 44.226 1.00 42.69 101 CYS A CA 1
ATOM 836 C C . CYS A 1 101 ? -29.774 16.674 44.635 1.00 42.69 101 CYS A C 1
ATOM 838 O O . CYS A 1 101 ? -30.625 16.509 43.731 1.00 42.69 101 CYS A O 1
#

Sequence (101 aa):
MKDLVLKLQDIFKKAPLGIMTVLAMDILEIVLLSLNPFVIGICIDNFLDHRYFWFYILIVLQLLLIAVRAINKIIDTRVYEHIIEDENNNYYKEKIPQNDC

Radius of gyration: 22.4 Å; chains: 1; bounding box: 47×32×70 Å

Foldseek 3Di:
DVVVVVVVVVLCVVQVPLVVVLVVLVVVLVVLVVCLVVLVVVCVVCVVVVPCPSVVVNVVSVVVSVVSVVVSVVSVVVSVVVSVVVVVVVVVVVVPPPPPD

Secondary structure (DSSP, 8-state):
-HHHHHHHHHHHHHSHHHHHHHHHHHHHHHHHHHHHHHHHHHHHHHHHTT-THHHHHHHHHHHHHHHHHHHHHHHHHHHHHHHHHHHHHHHHHHHS-----

pLDDT: mean 73.99, std 11.89, range [42.69, 90.44]